Protein AF-A0A929NYY5-F1 (afdb_monomer)

Radius of gyration: 13.38 Å; Cα contacts (8 Å, |Δi|>4): 46; chains: 1; bounding box: 25×28×31 Å

Solvent-accessible surface area (backbone atoms only — not comparable to full-atom values): 4099 Å² total; per-residue (Å²): 142,74,81,74,67,70,62,69,66,54,63,54,49,24,62,76,66,74,43,92,76,82,79,50,63,67,48,63,37,64,73,34,73,92,21,30,71,57,93,83,43,62,25,74,67,24,48,49,54,50,51,55,52,50,50,51,49,36,41,77,70,65,75,43,83,135

Secondary structure (DSSP, 8-state):
----PPPTHHHHHHHHTT----SSHHHHHHT-GGGBSSSSSB-HHHHHHHHHHHHHHHHHTTSS--

Foldseek 3Di:
DPPPFDDVVVVVVCVVVVHQDDGCLQVVQLVDPVQAPDNRHGDPVSVVSVVVVVVVSCPVSVVDDD

Structure (mmCIF, N/CA/C/O backbone):
data_AF-A0A929NYY5-F1
#
_entry.id   AF-A0A929NYY5-F1
#
loop_
_atom_site.group_PDB
_atom_site.id
_atom_site.type_symbol
_atom_site.label_atom_id
_atom_site.label_alt_id
_atom_site.label_comp_id
_atom_site.label_asym_id
_atom_site.label_entity_id
_atom_site.label_seq_id
_atom_site.pdbx_PDB_ins_code
_atom_site.Cartn_x
_atom_site.Cartn_y
_atom_site.Cartn_z
_atom_site.occupancy
_atom_site.B_iso_or_equiv
_atom_site.auth_seq_id
_atom_site.auth_comp_id
_atom_site.auth_asym_id
_atom_site.auth_atom_id
_atom_site.pdbx_PDB_model_num
ATOM 1 N N . GLY A 1 1 ? 10.654 11.228 -10.802 1.00 50.31 1 GLY A N 1
ATOM 2 C CA . GLY A 1 1 ? 10.841 12.689 -10.812 1.00 50.31 1 GLY A CA 1
ATOM 3 C C . GLY A 1 1 ? 9.522 13.326 -11.177 1.00 50.31 1 GLY A C 1
ATOM 4 O O . GLY A 1 1 ? 9.115 13.183 -12.316 1.00 50.31 1 GLY A O 1
ATOM 5 N N . LEU A 1 2 ? 8.869 13.891 -10.166 1.00 51.84 2 LEU A N 1
ATOM 6 C CA . LEU A 1 2 ? 7.502 14.421 -10.023 1.00 51.84 2 LEU A CA 1
ATOM 7 C C . LEU A 1 2 ? 7.106 13.857 -8.667 1.00 51.84 2 LEU A C 1
ATOM 9 O O . LEU A 1 2 ? 6.947 12.646 -8.525 1.00 51.84 2 LEU A O 1
ATOM 13 N N . PHE A 1 3 ? 7.163 14.702 -7.646 1.00 56.41 3 PHE A N 1
ATOM 14 C CA . PHE A 1 3 ? 6.858 14.311 -6.281 1.00 56.41 3 PHE A CA 1
ATOM 15 C C . PHE A 1 3 ? 5.476 13.653 -6.274 1.00 56.41 3 PHE A C 1
ATOM 17 O O . PHE A 1 3 ? 4.485 14.318 -6.560 1.00 56.41 3 PHE A O 1
ATOM 24 N N . LEU A 1 4 ? 5.407 12.357 -5.958 1.00 58.97 4 LEU A N 1
ATOM 25 C CA . LEU A 1 4 ? 4.158 11.643 -5.674 1.00 58.97 4 LEU A CA 1
ATOM 26 C C . LEU A 1 4 ? 3.631 12.071 -4.292 1.00 58.97 4 LEU A C 1
ATOM 28 O O . LEU A 1 4 ? 3.247 11.245 -3.473 1.00 58.97 4 LEU A O 1
ATOM 32 N N . ASN A 1 5 ? 3.678 13.373 -4.012 1.00 62.28 5 ASN A N 1
ATOM 33 C CA . ASN A 1 5 ? 3.139 13.943 -2.797 1.00 62.28 5 ASN A CA 1
ATOM 34 C C . ASN A 1 5 ? 1.646 14.110 -3.017 1.00 62.28 5 ASN A C 1
ATOM 36 O O . ASN A 1 5 ? 1.201 14.816 -3.924 1.00 62.28 5 ASN A O 1
ATOM 40 N N . ILE A 1 6 ? 0.879 13.423 -2.183 1.00 67.00 6 ILE A N 1
ATOM 41 C CA . ILE A 1 6 ? -0.566 13.557 -2.144 1.00 67.00 6 ILE A CA 1
ATOM 42 C C . ILE A 1 6 ? -0.913 15.024 -1.857 1.00 67.00 6 ILE A C 1
ATOM 44 O O . ILE A 1 6 ? -0.355 15.639 -0.948 1.00 67.00 6 ILE A O 1
ATOM 48 N N . VAL A 1 7 ? -1.840 15.584 -2.638 1.00 81.31 7 VAL A N 1
ATOM 49 C CA . VAL A 1 7 ? -2.375 16.937 -2.417 1.00 81.31 7 VAL A CA 1
ATOM 50 C C . VAL A 1 7 ? -2.939 17.026 -0.993 1.00 81.31 7 VAL A C 1
ATOM 52 O O . VAL A 1 7 ? -3.648 16.113 -0.564 1.00 81.31 7 VAL A O 1
ATOM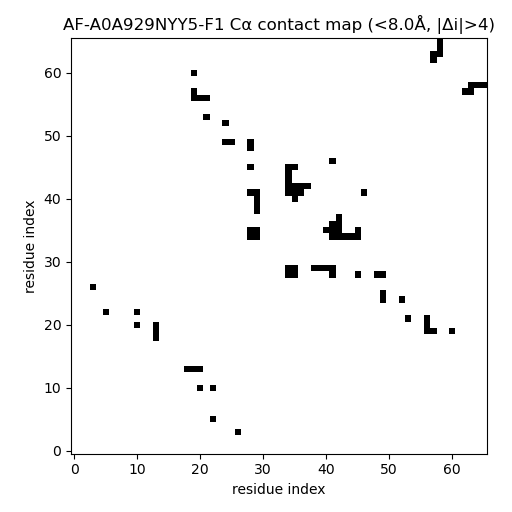 55 N N . SER A 1 8 ? -2.652 18.112 -0.265 1.00 84.38 8 SER A N 1
ATOM 56 C CA . SER A 1 8 ? -2.975 18.247 1.172 1.00 84.38 8 SER A CA 1
ATOM 57 C C . SER A 1 8 ? -4.451 18.003 1.511 1.00 84.38 8 SER A C 1
ATOM 59 O O . SER A 1 8 ? -4.759 17.502 2.591 1.00 84.38 8 SER A O 1
ATOM 61 N N . ILE A 1 9 ? -5.345 18.241 0.546 1.00 89.81 9 ILE A N 1
ATOM 62 C CA . ILE A 1 9 ? -6.784 17.998 0.664 1.00 89.81 9 ILE A CA 1
ATOM 63 C C . ILE A 1 9 ? -7.129 16.568 1.113 1.00 89.81 9 ILE A C 1
ATOM 65 O O . ILE A 1 9 ? -8.101 16.383 1.835 1.00 89.81 9 ILE A O 1
ATOM 69 N N . TYR A 1 10 ? -6.357 15.541 0.738 1.00 89.56 10 TYR A N 1
ATOM 70 C CA . TYR A 1 10 ? -6.683 14.160 1.117 1.00 89.56 10 TYR A CA 1
ATOM 71 C C . TYR A 1 10 ? -6.410 13.872 2.603 1.00 89.56 10 TYR A C 1
ATOM 73 O O . TYR A 1 10 ? -7.320 13.371 3.263 1.00 89.56 10 TYR A O 1
ATOM 81 N N . PRO A 1 11 ? -5.229 14.195 3.176 1.00 89.38 11 PRO A N 1
ATOM 82 C CA . PRO A 1 11 ? -5.038 14.176 4.626 1.00 89.38 11 PRO A CA 1
ATOM 83 C C . PRO A 1 11 ? -6.070 15.003 5.401 1.00 89.38 11 PRO A C 1
ATOM 85 O O . PRO A 1 11 ? -6.593 14.512 6.396 1.00 89.38 11 PRO A O 1
ATOM 88 N N . GLU A 1 12 ? -6.390 16.212 4.930 1.00 93.31 12 GLU A N 1
ATOM 89 C CA . GLU A 1 12 ? -7.371 17.098 5.576 1.00 93.31 12 GLU A CA 1
ATOM 90 C C . GLU A 1 12 ? -8.777 16.473 5.594 1.00 93.31 12 GLU A C 1
ATOM 92 O O . GLU A 1 12 ? -9.468 16.480 6.614 1.00 93.31 12 GLU A O 1
ATOM 97 N N . LEU A 1 13 ? -9.208 15.881 4.475 1.00 94.75 13 LEU A N 1
ATOM 98 C CA . LEU A 1 13 ? -10.491 15.185 4.390 1.00 94.75 13 LEU A CA 1
ATOM 99 C C . LEU A 1 13 ? -10.510 13.898 5.217 1.00 94.75 13 LEU A C 1
ATOM 101 O O . LEU A 1 13 ? -11.541 13.586 5.809 1.00 94.75 13 LEU A O 1
ATOM 105 N N . ALA A 1 14 ? -9.406 13.156 5.260 1.00 93.38 14 ALA A N 1
ATOM 106 C CA . ALA A 1 14 ? -9.295 11.942 6.060 1.00 93.38 14 ALA A CA 1
ATOM 107 C C . ALA A 1 14 ? -9.458 12.248 7.555 1.00 93.38 14 ALA A C 1
ATOM 109 O O . ALA A 1 14 ? -10.252 11.593 8.227 1.00 93.38 14 ALA A O 1
ATOM 110 N N . GLU A 1 15 ? -8.793 13.297 8.046 1.00 93.38 15 GLU A N 1
ATOM 111 C CA . GLU A 1 15 ? -8.956 13.790 9.416 1.00 93.38 15 GLU A CA 1
ATOM 112 C C . GLU A 1 15 ? -10.398 14.248 9.672 1.00 93.38 15 GLU A C 1
ATOM 114 O O . GLU A 1 15 ? -11.049 13.762 10.596 1.00 93.38 15 GLU A O 1
ATOM 119 N N . LYS A 1 16 ? -10.944 15.108 8.800 1.00 97.25 16 LYS A N 1
ATOM 120 C CA . LYS A 1 16 ? -12.309 15.641 8.935 1.00 97.25 16 LYS A CA 1
ATOM 121 C C . LYS A 1 16 ? -13.389 14.557 8.989 1.00 97.25 16 LYS A C 1
ATOM 123 O O . LYS A 1 16 ? -14.394 14.736 9.671 1.00 97.25 16 LYS A O 1
ATOM 128 N N . ASN A 1 17 ? -13.220 13.472 8.236 1.00 96.00 17 ASN A N 1
ATOM 129 C CA . ASN A 1 17 ? -14.211 12.400 8.132 1.00 96.00 17 ASN A CA 1
ATOM 130 C C . ASN A 1 17 ? -13.869 11.179 9.001 1.00 96.00 17 ASN A C 1
ATOM 132 O O . ASN A 1 17 ? -14.584 10.183 8.930 1.00 96.00 17 ASN A O 1
ATOM 136 N N . ASN A 1 18 ? -12.799 11.241 9.804 1.00 92.00 18 ASN A N 1
ATOM 137 C CA . ASN A 1 18 ? -12.300 10.120 10.602 1.00 92.00 18 ASN A CA 1
ATOM 138 C C . ASN A 1 18 ? -12.092 8.836 9.769 1.00 92.00 18 ASN A C 1
ATOM 140 O O . ASN A 1 18 ? -12.508 7.741 10.150 1.00 92.00 18 ASN A O 1
ATOM 144 N N . VAL A 1 19 ? -11.479 8.986 8.593 1.00 92.88 19 VAL A N 1
ATOM 145 C CA . VAL A 1 19 ? -11.199 7.891 7.657 1.00 92.88 19 VAL A CA 1
ATOM 146 C C . VAL A 1 19 ? -9.703 7.565 7.686 1.00 92.88 19 VAL A C 1
ATOM 148 O O . VAL A 1 19 ? -8.887 8.469 7.492 1.00 92.88 19 VAL A O 1
ATOM 151 N N . PRO A 1 20 ? -9.304 6.293 7.871 1.00 91.75 20 PRO A N 1
ATOM 152 C CA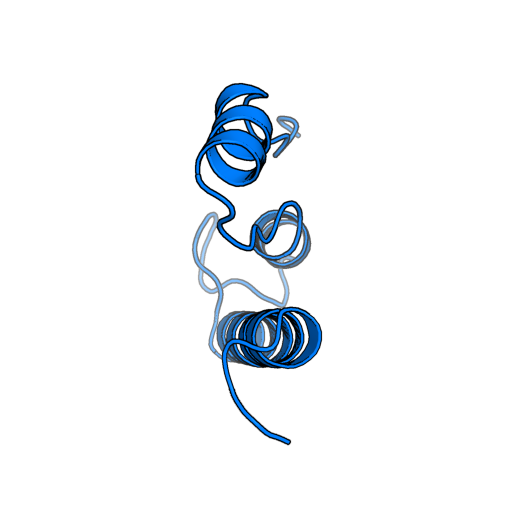 . PRO A 1 20 ? -7.905 5.893 7.754 1.00 91.75 20 PRO A CA 1
ATOM 153 C C . PRO A 1 20 ? -7.350 6.205 6.359 1.00 91.75 20 PRO A C 1
ATOM 155 O O . PRO A 1 20 ? -7.992 5.912 5.351 1.00 91.75 20 PRO A O 1
ATOM 158 N N . ILE A 1 21 ? -6.139 6.763 6.283 1.00 90.25 21 ILE A N 1
ATOM 159 C CA . ILE A 1 21 ? -5.505 7.127 5.009 1.00 90.25 21 ILE A CA 1
ATOM 160 C C . ILE A 1 21 ? -4.092 6.557 4.876 1.00 90.25 21 ILE A C 1
ATOM 162 O O . ILE A 1 21 ? -3.214 6.771 5.710 1.00 90.25 21 ILE A O 1
ATOM 166 N N . ALA A 1 22 ? -3.862 5.880 3.754 1.00 88.88 22 ALA A N 1
ATOM 167 C CA . ALA A 1 22 ? -2.559 5.421 3.297 1.00 88.88 22 ALA A CA 1
ATOM 168 C C . ALA A 1 22 ? -1.843 6.511 2.486 1.00 88.88 22 ALA A C 1
ATOM 170 O O . ALA A 1 22 ? -2.099 6.656 1.292 1.00 88.88 22 ALA A O 1
ATOM 171 N N . LYS A 1 23 ? -0.939 7.277 3.106 1.00 83.88 23 LYS A N 1
ATOM 172 C CA . LYS A 1 23 ? -0.343 8.446 2.433 1.00 83.88 23 LYS A CA 1
ATOM 173 C C . LYS A 1 23 ? 0.770 8.120 1.427 1.00 83.88 23 LYS A C 1
ATOM 175 O O . LYS A 1 23 ? 0.974 8.871 0.484 1.00 83.88 23 LYS A O 1
ATOM 180 N N . GLU A 1 24 ? 1.491 7.020 1.620 1.00 87.38 24 GLU A N 1
ATOM 181 C CA . GLU A 1 24 ? 2.757 6.787 0.896 1.00 87.38 24 GLU A CA 1
ATOM 182 C C . GLU A 1 24 ? 2.824 5.423 0.202 1.00 87.38 24 GLU A C 1
ATOM 184 O O . GLU A 1 24 ? 3.634 5.231 -0.699 1.00 87.38 24 GLU A O 1
AT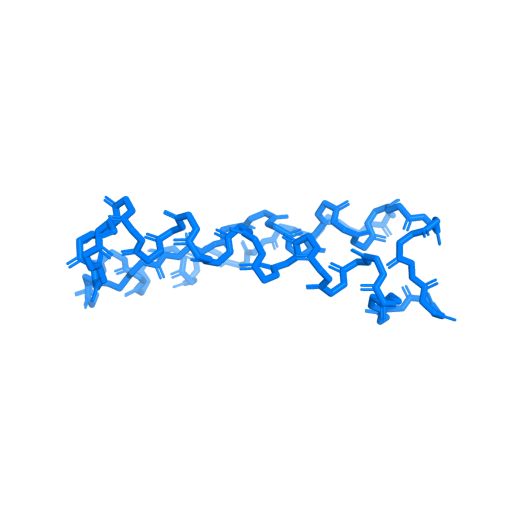OM 189 N N . ILE A 1 25 ? 1.921 4.490 0.538 1.00 92.06 25 ILE A N 1
ATOM 190 C CA . ILE A 1 25 ? 2.013 3.087 0.102 1.00 92.06 25 ILE A CA 1
ATOM 191 C C . ILE A 1 25 ? 2.174 2.960 -1.416 1.00 92.06 25 ILE A C 1
ATOM 193 O O . ILE A 1 25 ? 3.076 2.276 -1.897 1.00 92.06 25 ILE A O 1
ATOM 197 N N . LEU A 1 26 ? 1.276 3.595 -2.172 1.00 91.88 26 LEU A N 1
ATOM 198 C CA . LEU A 1 26 ? 1.277 3.474 -3.624 1.00 91.88 26 LEU A CA 1
ATOM 199 C C . LEU A 1 26 ? 2.486 4.190 -4.237 1.00 91.88 26 LEU A C 1
ATOM 201 O O . LEU A 1 26 ? 3.080 3.676 -5.179 1.00 91.88 26 LEU A O 1
ATOM 205 N N . ALA A 1 27 ? 2.890 5.333 -3.677 1.00 90.81 27 ALA A N 1
ATOM 206 C CA . ALA A 1 27 ? 4.063 6.064 -4.140 1.00 90.81 27 ALA A CA 1
ATOM 207 C C . ALA A 1 27 ? 5.350 5.239 -3.975 1.00 90.81 27 ALA A C 1
ATOM 209 O O . ALA A 1 27 ? 6.131 5.127 -4.921 1.00 90.81 27 ALA A O 1
ATOM 210 N N . ASP A 1 28 ? 5.520 4.588 -2.824 1.00 92.44 28 ASP A N 1
ATOM 211 C CA . ASP A 1 28 ? 6.660 3.715 -2.531 1.00 92.44 28 ASP A CA 1
ATOM 212 C C . ASP A 1 28 ? 6.737 2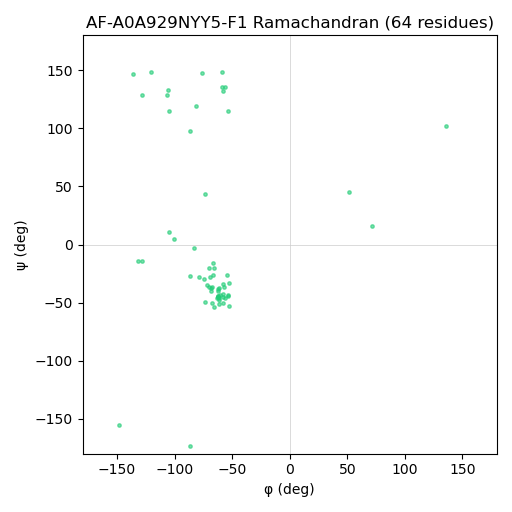.506 -3.468 1.00 92.44 28 ASP A C 1
ATOM 214 O O . ASP A 1 28 ? 7.827 2.081 -3.867 1.00 92.44 28 ASP A O 1
ATOM 218 N N . ILE A 1 29 ? 5.580 1.938 -3.820 1.00 95.50 29 ILE A N 1
ATOM 219 C CA . ILE A 1 29 ? 5.484 0.830 -4.775 1.00 95.50 29 ILE A CA 1
ATOM 220 C C . ILE A 1 29 ? 5.878 1.320 -6.168 1.00 95.50 29 ILE A C 1
ATOM 222 O O . ILE A 1 29 ? 6.750 0.732 -6.809 1.00 95.50 29 ILE A O 1
ATOM 226 N N . LEU A 1 30 ? 5.291 2.429 -6.624 1.00 94.75 30 LEU A N 1
ATOM 227 C CA . LEU A 1 30 ? 5.525 2.951 -7.969 1.00 94.75 30 LEU A CA 1
ATOM 228 C C . LEU A 1 30 ? 6.936 3.524 -8.162 1.00 94.75 30 LEU A C 1
ATOM 230 O O . LEU A 1 30 ? 7.426 3.587 -9.295 1.00 94.75 30 LEU A O 1
ATOM 234 N N . ALA A 1 31 ? 7.631 3.880 -7.081 1.00 93.88 31 ALA A N 1
ATOM 235 C CA . ALA A 1 31 ? 9.038 4.267 -7.117 1.00 93.88 31 ALA A CA 1
ATOM 236 C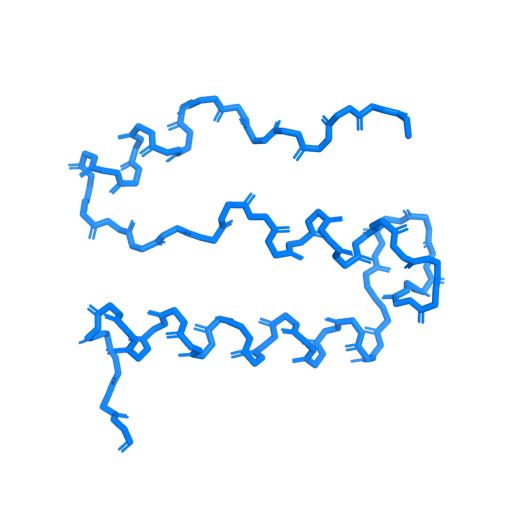 C . ALA A 1 31 ? 9.975 3.110 -7.519 1.00 93.88 31 ALA A C 1
ATOM 238 O O . ALA A 1 31 ? 11.087 3.357 -7.986 1.00 93.88 31 ALA A O 1
ATOM 239 N N . LYS A 1 32 ? 9.539 1.849 -7.384 1.00 96.25 32 LYS A N 1
ATOM 240 C CA . LYS A 1 32 ? 10.360 0.659 -7.648 1.00 96.25 32 LYS A CA 1
ATOM 241 C C . LYS A 1 32 ? 9.961 0.014 -8.972 1.00 96.25 32 LYS A C 1
ATOM 243 O O . LYS A 1 32 ? 8.866 -0.518 -9.111 1.00 96.25 32 LYS A O 1
ATOM 248 N N . SER A 1 33 ? 10.865 0.016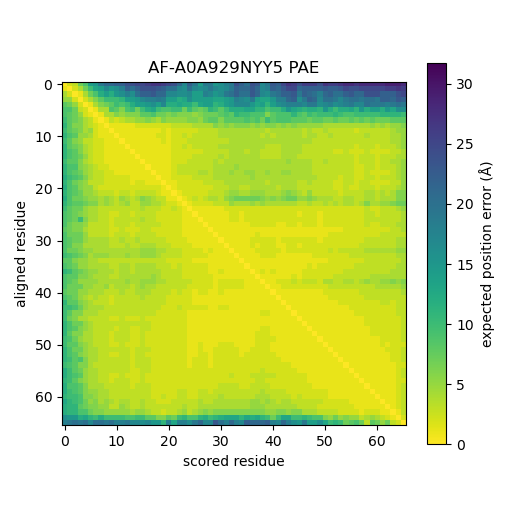 -9.954 1.00 95.94 33 SER A N 1
ATOM 249 C CA . SER A 1 33 ? 10.628 -0.628 -11.260 1.00 95.94 33 SER A CA 1
ATOM 250 C C . SER A 1 33 ? 10.321 -2.123 -11.135 1.00 95.94 33 SER A C 1
ATOM 252 O O . SER A 1 33 ? 9.484 -2.634 -11.869 1.00 95.94 33 SER A O 1
ATOM 254 N N . THR A 1 34 ? 10.927 -2.804 -10.161 1.00 97.94 34 THR A N 1
ATOM 255 C CA . THR A 1 34 ? 10.706 -4.232 -9.880 1.00 97.94 34 THR A CA 1
ATOM 256 C C . THR A 1 34 ? 9.300 -4.556 -9.375 1.00 97.94 34 THR A C 1
ATOM 258 O O . THR A 1 34 ? 8.906 -5.719 -9.393 1.00 97.94 34 THR A O 1
ATOM 261 N N . LEU A 1 35 ? 8.533 -3.554 -8.936 1.00 98.38 35 LEU A N 1
ATOM 262 C CA . LEU A 1 35 ? 7.173 -3.716 -8.422 1.00 98.38 35 LEU A CA 1
ATOM 263 C C . LEU A 1 35 ? 6.097 -3.261 -9.411 1.00 98.38 35 LEU A C 1
ATOM 265 O O . LEU A 1 35 ? 4.936 -3.160 -9.023 1.00 98.38 35 LEU A O 1
ATOM 269 N N . LYS A 1 36 ? 6.450 -2.989 -10.674 1.00 97.94 36 LYS A N 1
ATOM 270 C CA . LYS A 1 36 ? 5.514 -2.503 -11.691 1.00 97.94 36 LYS A CA 1
ATOM 271 C C . LYS A 1 36 ? 5.417 -3.428 -12.895 1.00 97.94 36 LYS A C 1
ATOM 273 O O . LYS A 1 36 ? 6.384 -4.100 -13.249 1.00 97.94 36 LYS A O 1
ATOM 278 N N . SER A 1 37 ? 4.239 -3.473 -13.511 1.00 97.81 37 SER A N 1
ATOM 279 C CA . SER A 1 37 ? 4.035 -4.107 -14.819 1.00 97.81 37 SER A CA 1
ATOM 280 C C . SER A 1 37 ? 4.331 -3.137 -15.961 1.00 97.81 37 SER A C 1
ATOM 282 O O . SER A 1 37 ? 4.715 -3.564 -17.045 1.00 97.81 37 SER A O 1
ATOM 284 N N . ASP A 1 38 ? 4.172 -1.836 -15.708 1.00 96.44 38 ASP A N 1
ATOM 285 C CA . ASP A 1 38 ? 4.461 -0.754 -16.646 1.00 96.44 38 ASP A CA 1
ATOM 286 C C . ASP A 1 38 ? 4.932 0.524 -15.913 1.00 96.44 38 ASP A C 1
ATOM 288 O O . ASP A 1 38 ? 5.518 0.468 -14.832 1.00 96.44 38 ASP A O 1
ATOM 292 N N . GLN A 1 39 ? 4.755 1.700 -16.514 1.00 92.19 39 GLN A N 1
ATOM 293 C CA . GLN A 1 39 ? 5.212 2.962 -15.930 1.00 92.19 39 GLN A CA 1
ATOM 294 C C . GLN A 1 39 ? 4.429 3.384 -14.676 1.00 92.19 39 GLN A C 1
ATOM 296 O O . GLN A 1 39 ? 5.000 4.069 -13.823 1.00 92.19 39 GLN A O 1
ATOM 301 N N . ILE A 1 40 ? 3.158 2.989 -14.547 1.00 92.06 40 ILE A N 1
ATOM 302 C CA . ILE A 1 40 ? 2.228 3.520 -13.537 1.00 92.06 40 ILE A CA 1
ATOM 303 C C . ILE A 1 40 ? 1.456 2.445 -12.761 1.00 92.06 40 ILE A C 1
ATOM 305 O O . ILE A 1 40 ? 0.874 2.768 -11.729 1.00 92.06 40 ILE A O 1
ATOM 309 N N . HIS A 1 41 ? 1.451 1.190 -13.211 1.00 96.69 41 HIS A N 1
ATOM 310 C CA . HIS A 1 41 ? 0.698 0.111 -12.574 1.00 96.69 41 HIS A CA 1
ATOM 311 C C . HIS A 1 41 ? 1.613 -0.849 -11.803 1.00 96.69 41 HIS A C 1
ATOM 313 O O . HIS A 1 41 ? 2.631 -1.298 -12.348 1.00 96.69 41 HIS A O 1
ATOM 319 N N . PRO A 1 42 ? 1.266 -1.207 -10.550 1.00 98.19 42 PRO A N 1
ATOM 320 C CA . PRO A 1 42 ? 1.939 -2.282 -9.834 1.00 98.19 42 PRO A CA 1
ATOM 321 C C . PRO A 1 42 ? 1.840 -3.623 -10.581 1.00 98.19 42 PRO A C 1
ATOM 323 O O . PRO A 1 42 ? 0.849 -3.900 -11.250 1.00 98.19 42 PRO A O 1
ATOM 326 N N . ASN A 1 43 ? 2.848 -4.484 -10.444 1.00 98.50 43 ASN A N 1
ATOM 327 C CA . ASN A 1 43 ? 2.749 -5.894 -10.836 1.00 98.50 43 ASN A CA 1
ATOM 328 C C . ASN A 1 43 ? 2.163 -6.740 -9.690 1.00 98.50 43 ASN A C 1
ATOM 330 O O . ASN A 1 43 ? 1.753 -6.206 -8.661 1.00 98.50 43 ASN A O 1
ATOM 334 N N . SER A 1 44 ? 2.139 -8.067 -9.847 1.00 98.62 44 SER A N 1
ATOM 335 C CA . SER A 1 44 ? 1.619 -8.993 -8.831 1.00 98.62 44 SER A CA 1
ATOM 336 C C . SER A 1 44 ? 2.256 -8.799 -7.451 1.00 98.62 44 SER A C 1
ATOM 338 O O . SER A 1 44 ? 1.540 -8.728 -6.455 1.00 98.62 44 SER A O 1
ATOM 340 N N . LEU A 1 45 ? 3.580 -8.638 -7.388 1.00 98.62 45 LEU A N 1
ATOM 341 C CA . LEU A 1 45 ? 4.295 -8.386 -6.137 1.00 98.62 45 LEU A CA 1
ATOM 342 C C . LEU A 1 45 ? 3.966 -7.000 -5.563 1.00 98.62 45 LEU A C 1
ATOM 344 O O . LEU A 1 45 ? 3.780 -6.853 -4.356 1.00 98.62 45 LEU A O 1
ATOM 348 N N . GLY A 1 46 ? 3.852 -5.981 -6.418 1.00 98.38 46 GLY A N 1
ATOM 349 C CA . GLY A 1 46 ? 3.420 -4.647 -6.002 1.00 98.38 46 GLY A CA 1
ATOM 350 C C . GLY A 1 46 ? 2.009 -4.646 -5.403 1.00 98.38 46 GLY A C 1
ATOM 351 O O . GLY A 1 46 ? 1.789 -4.051 -4.350 1.00 98.38 46 GLY A O 1
ATOM 352 N N . TYR A 1 47 ? 1.066 -5.366 -6.015 1.00 98.31 47 TYR A N 1
ATOM 353 C CA . TYR A 1 47 ? -0.290 -5.522 -5.483 1.00 98.31 47 TYR A CA 1
ATOM 354 C C . TYR A 1 47 ? -0.337 -6.327 -4.185 1.00 98.31 47 TYR A C 1
ATOM 356 O O . TYR A 1 47 ? -1.103 -5.969 -3.292 1.00 98.31 47 TYR A O 1
ATOM 364 N N . GLN A 1 48 ? 0.496 -7.362 -4.040 1.00 98.56 48 GLN A N 1
ATOM 365 C CA . GLN A 1 48 ? 0.616 -8.093 -2.779 1.00 98.56 48 GLN A CA 1
ATOM 366 C C . GLN A 1 48 ? 1.028 -7.150 -1.636 1.00 98.56 48 GLN A C 1
ATOM 368 O O . GLN A 1 48 ? 0.347 -7.084 -0.615 1.00 98.56 48 GLN A O 1
ATOM 373 N N . LEU A 1 49 ? 2.083 -6.353 -1.835 1.00 98.06 49 LEU A N 1
ATOM 374 C CA . LEU A 1 49 ? 2.550 -5.380 -0.841 1.00 98.06 49 LEU A CA 1
ATOM 375 C C . LEU A 1 49 ? 1.497 -4.309 -0.522 1.00 98.06 49 LEU A C 1
ATOM 377 O O . LEU A 1 49 ? 1.369 -3.885 0.629 1.00 98.06 49 LEU A O 1
ATOM 381 N N . LEU A 1 50 ? 0.743 -3.857 -1.529 1.00 97.25 50 LEU A N 1
ATOM 382 C CA . LEU A 1 50 ? -0.367 -2.927 -1.329 1.00 97.25 50 LEU A CA 1
ATOM 383 C C . LEU A 1 50 ? -1.442 -3.546 -0.426 1.00 97.25 50 LEU A C 1
ATOM 385 O O . LEU A 1 50 ? -1.866 -2.905 0.535 1.00 97.25 50 LEU A O 1
ATOM 389 N N . ALA A 1 51 ? -1.845 -4.787 -0.703 1.00 97.31 51 ALA A N 1
ATOM 390 C CA . ALA A 1 51 ? -2.851 -5.502 0.076 1.00 97.31 51 ALA A CA 1
ATOM 391 C C . ALA A 1 51 ? -2.406 -5.720 1.531 1.00 97.31 51 ALA A C 1
ATOM 393 O O . ALA A 1 51 ? -3.170 -5.434 2.452 1.00 97.31 51 ALA A O 1
ATOM 394 N N . GLU A 1 52 ? -1.159 -6.147 1.750 1.00 97.19 52 GLU A N 1
ATOM 395 C CA . GLU A 1 52 ? -0.582 -6.328 3.089 1.00 97.19 52 GLU A CA 1
ATOM 396 C C . GLU A 1 52 ? -0.609 -5.027 3.900 1.00 97.19 52 GLU A C 1
ATOM 398 O O . GLU A 1 52 ? -1.035 -5.011 5.054 1.00 97.19 52 GLU A O 1
ATOM 403 N N . LYS A 1 53 ? -0.218 -3.904 3.289 1.00 96.00 53 LYS A N 1
ATOM 404 C CA . LYS A 1 53 ? -0.205 -2.609 3.978 1.00 96.00 53 LYS A CA 1
ATOM 405 C C . LYS A 1 53 ? -1.614 -2.051 4.222 1.00 96.00 53 LYS A C 1
ATOM 407 O O . LYS A 1 53 ? -1.833 -1.437 5.264 1.00 96.00 53 LYS A O 1
ATOM 412 N N . ILE A 1 54 ? -2.571 -2.273 3.313 1.00 94.75 54 ILE A N 1
ATOM 413 C CA . ILE A 1 54 ? -3.990 -1.944 3.551 1.00 94.75 54 ILE A CA 1
ATOM 414 C C . ILE A 1 54 ? -4.512 -2.741 4.745 1.00 94.75 54 ILE A C 1
ATOM 416 O O . ILE A 1 54 ? -5.124 -2.159 5.637 1.00 94.75 54 ILE A O 1
ATOM 420 N N . ASN A 1 55 ? -4.227 -4.043 4.798 1.00 95.69 55 ASN A N 1
ATOM 421 C CA . ASN A 1 55 ? -4.610 -4.891 5.921 1.00 95.69 55 ASN A CA 1
ATOM 422 C C . ASN A 1 55 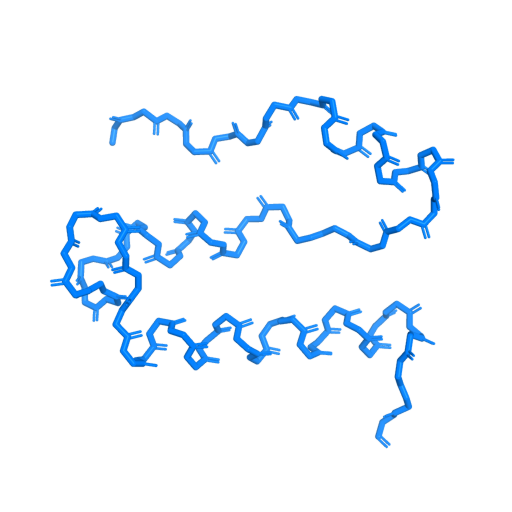? -4.055 -4.347 7.248 1.00 95.69 55 ASN A C 1
ATOM 424 O O . ASN A 1 55 ? -4.808 -4.184 8.204 1.00 95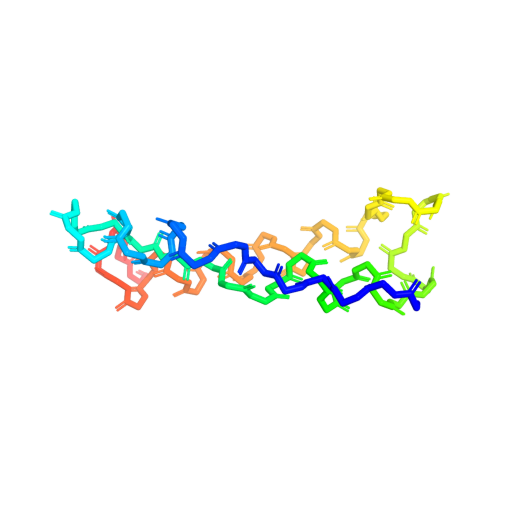.69 55 ASN A O 1
ATOM 428 N N . THR A 1 56 ? -2.775 -3.958 7.290 1.00 94.88 56 THR A N 1
ATOM 429 C CA . THR A 1 56 ? -2.183 -3.309 8.472 1.00 94.88 56 THR A CA 1
ATOM 430 C C . THR A 1 56 ? -2.915 -2.023 8.861 1.00 94.88 56 THR A C 1
ATOM 432 O O . THR A 1 56 ? -3.169 -1.812 10.045 1.00 94.88 56 THR A O 1
ATOM 435 N N . ILE A 1 57 ? -3.287 -1.166 7.903 1.00 94.44 57 ILE A N 1
ATOM 436 C CA . ILE A 1 57 ? -4.038 0.067 8.197 1.00 94.44 57 ILE A CA 1
ATOM 437 C C . ILE A 1 57 ? -5.407 -0.258 8.786 1.00 94.44 57 ILE A C 1
ATOM 439 O O . ILE A 1 57 ? -5.769 0.321 9.802 1.00 94.44 57 ILE A O 1
ATOM 443 N N . LEU A 1 58 ? -6.139 -1.201 8.192 1.00 93.75 58 LEU A N 1
ATOM 444 C CA . LEU A 1 58 ? -7.464 -1.587 8.676 1.00 93.75 58 LEU A CA 1
ATOM 445 C C . LEU A 1 58 ? -7.406 -2.164 10.098 1.00 93.75 58 LEU A C 1
ATOM 447 O O . LEU A 1 58 ? -8.260 -1.844 10.922 1.00 93.75 58 LEU A O 1
ATOM 451 N N . ARG A 1 59 ? -6.391 -2.981 10.403 1.00 94.81 59 ARG A N 1
ATOM 452 C CA . ARG A 1 59 ? -6.166 -3.522 11.752 1.00 94.81 59 ARG A CA 1
ATOM 453 C C . ARG A 1 59 ? -5.810 -2.430 12.756 1.00 94.81 59 ARG A C 1
ATOM 455 O O . ARG A 1 59 ? -6.476 -2.270 13.773 1.00 94.81 59 ARG A O 1
ATOM 462 N N . THR A 1 60 ? -4.794 -1.627 12.442 1.00 93.44 60 THR A N 1
ATOM 463 C CA . THR A 1 60 ? -4.296 -0.567 13.340 1.00 93.44 60 THR A CA 1
ATOM 464 C C . THR A 1 60 ? -5.304 0.558 13.556 1.00 93.44 60 THR A C 1
ATOM 466 O O . THR A 1 60 ? -5.288 1.189 14.609 1.00 93.44 60 THR A O 1
ATOM 469 N N . SER A 1 61 ? -6.214 0.784 12.607 1.00 93.31 61 SER A N 1
ATOM 470 C CA . SER A 1 61 ? -7.327 1.719 12.770 1.00 93.31 61 SER A CA 1
ATOM 471 C C . SER A 1 61 ? -8.537 1.122 13.495 1.00 93.31 61 SER A C 1
ATOM 473 O O . SER A 1 61 ? -9.531 1.822 13.668 1.00 93.31 61 SER A O 1
ATOM 475 N N . GLY A 1 62 ? -8.510 -0.166 13.853 1.00 93.31 62 GLY A N 1
ATOM 476 C CA . GLY A 1 62 ? -9.633 -0.866 14.481 1.00 93.31 62 GLY A CA 1
ATOM 477 C C . GLY A 1 62 ? -10.819 -1.140 13.549 1.00 93.31 62 GLY A C 1
ATOM 478 O O . GLY A 1 62 ? -11.910 -1.431 14.030 1.00 93.31 62 GLY A O 1
ATOM 479 N N . ALA A 1 63 ? -10.635 -1.044 12.227 1.00 92.50 63 ALA A N 1
ATOM 480 C CA . ALA A 1 63 ? -11.691 -1.324 11.252 1.00 92.50 63 ALA A CA 1
ATOM 481 C C . ALA A 1 63 ? -11.963 -2.831 11.103 1.00 92.50 63 ALA A C 1
ATOM 483 O O . ALA A 1 63 ? -13.088 -3.223 10.795 1.00 92.50 63 ALA A O 1
A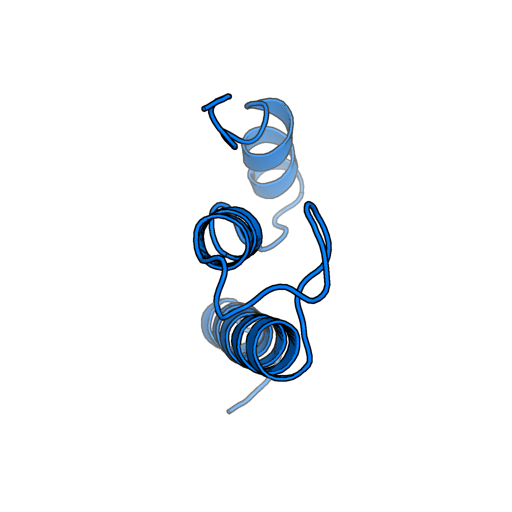TOM 484 N N . ILE A 1 64 ? -10.946 -3.671 11.325 1.00 93.81 64 ILE A N 1
ATOM 485 C CA . ILE A 1 64 ? -11.055 -5.136 11.342 1.00 93.81 64 ILE A CA 1
ATOM 486 C C . ILE A 1 64 ? -10.275 -5.715 12.531 1.00 93.81 64 ILE A C 1
ATOM 488 O O . ILE A 1 64 ? -9.247 -5.170 12.929 1.00 93.81 64 ILE A O 1
ATOM 492 N N . SER A 1 65 ? -10.770 -6.815 13.098 1.00 87.81 65 SER A N 1
ATOM 493 C CA . SER A 1 65 ? -10.157 -7.538 14.225 1.00 87.81 65 SER A CA 1
ATOM 494 C C . SER A 1 65 ? -8.954 -8.366 13.780 1.00 87.81 65 SER A C 1
ATOM 496 O O . SER A 1 65 ? -8.995 -8.871 12.661 1.00 87.81 65 SER A O 1
ATOM 498 N N . GLU A 1 66 ? -7.940 -8.535 14.646 1.00 71.75 66 GLU A N 1
ATOM 499 C CA . GLU A 1 66 ? -6.782 -9.444 14.457 1.00 71.75 66 GLU A CA 1
ATOM 500 C C . GLU A 1 66 ? -7.175 -10.840 13.948 1.00 71.75 66 GLU A C 1
ATOM 502 O O . GLU A 1 66 ? -8.042 -11.483 14.577 1.00 71.75 66 GLU A O 1
#

Sequence (66 aa):
GLFLNIVSIYPELAEKNNVPIAKEILADILAKSTLKSDQIHPNSLGYQLLAEKINTILRTSGAISE

Mean predicted aligned error: 4.47 Å

pLDDT: mean 90.28, std 11.37, range [50.31, 98.62]